Protein AF-A0A2D8RN47-F1 (afdb_monomer_lite)

Foldseek 3Di:
DDDDDDDPPPPPVPCPPLPDQDPVLLVVLLVVLVVLCVPLVADPVLSVVSSVLSSVLVSQCVNQQVVCVVVVVVVSSVVSCCVSVVVSLVVNCVSSVHDSVVSVVD

Secondary structure (DSSP, 8-state):
-----------------TTPPPHHHHHHHHHHHHHHHHHH---HHHHHHHHHHHHHHHHHIIIIIHHHHHTT-HHHHHHHHHHHHHHHHHHHHHHTTS-HHHHHT-

pLDDT: mean 85.62, std 18.57, range [40.38, 98.0]

Structure (mmCIF, N/CA/C/O backbone):
data_AF-A0A2D8RN47-F1
#
_entry.id   AF-A0A2D8RN47-F1
#
loop_
_atom_site.group_PDB
_atom_site.id
_atom_site.type_symbol
_atom_site.label_atom_id
_atom_site.label_alt_id
_atom_site.label_comp_id
_atom_site.label_asym_id
_atom_site.label_entity_id
_atom_site.label_seq_id
_atom_site.pdbx_PDB_ins_code
_atom_site.Cartn_x
_atom_site.Cartn_y
_atom_site.Cartn_z
_atom_site.occupancy
_atom_site.B_iso_or_equiv
_atom_site.auth_seq_id
_atom_site.auth_comp_id
_atom_site.auth_asym_id
_atom_site.auth_atom_id
_atom_site.pdbx_PDB_model_num
ATOM 1 N N . MET A 1 1 ? -24.937 22.706 -50.158 1.00 41.41 1 MET A N 1
ATOM 2 C CA . MET A 1 1 ? -23.933 21.620 -50.288 1.00 41.41 1 MET A CA 1
ATOM 3 C C . MET A 1 1 ? -22.561 22.283 -50.267 1.00 41.41 1 MET A C 1
ATOM 5 O O . MET A 1 1 ? -22.362 23.143 -51.100 1.00 41.41 1 MET A O 1
ATOM 9 N N . ARG A 1 2 ? -21.607 22.056 -49.365 1.00 43.53 2 ARG A N 1
ATOM 10 C CA . ARG A 1 2 ? -21.376 21.070 -48.302 1.00 43.53 2 ARG A CA 1
ATOM 11 C C . ARG A 1 2 ? -20.589 21.797 -47.200 1.00 43.53 2 ARG A C 1
ATOM 13 O O . ARG A 1 2 ? -19.598 22.450 -47.506 1.00 43.53 2 ARG A O 1
ATOM 20 N N . SER A 1 3 ? -21.020 21.667 -45.951 1.00 41.56 3 SER A N 1
ATOM 21 C CA . SER A 1 3 ? -20.215 22.029 -44.784 1.00 41.56 3 SER A CA 1
ATOM 22 C C . SER A 1 3 ? -19.018 21.080 -44.715 1.00 41.56 3 SER A C 1
ATOM 24 O O . SER A 1 3 ? -19.215 19.869 -44.620 1.00 41.56 3 SER A O 1
ATOM 26 N N . LEU A 1 4 ? -17.790 21.600 -44.786 1.00 47.09 4 LEU A N 1
ATOM 27 C CA . LEU A 1 4 ? -16.601 20.828 -44.428 1.00 47.09 4 LEU A CA 1
ATOM 28 C C . LEU A 1 4 ? -16.392 20.977 -42.920 1.00 47.09 4 LEU A C 1
ATOM 30 O O . LEU A 1 4 ? -15.798 21.938 -42.441 1.00 47.09 4 LEU A O 1
ATOM 34 N N . ALA A 1 5 ? -16.942 20.027 -42.173 1.00 48.84 5 ALA A N 1
ATOM 35 C CA . ALA A 1 5 ? -16.485 19.729 -40.829 1.00 48.84 5 ALA A CA 1
ATOM 36 C C . ALA A 1 5 ? -15.227 18.865 -40.956 1.00 48.84 5 ALA A C 1
ATOM 38 O O . ALA A 1 5 ? -15.308 17.800 -41.559 1.00 48.84 5 ALA A O 1
ATOM 39 N N . LEU A 1 6 ? -14.092 19.287 -40.395 1.00 44.94 6 LEU A N 1
ATOM 40 C CA . LEU A 1 6 ? -12.992 18.370 -40.093 1.00 44.94 6 LEU A CA 1
ATOM 41 C C . LEU A 1 6 ? -12.185 18.858 -38.881 1.00 44.94 6 LEU A C 1
ATOM 43 O O . LEU A 1 6 ? -11.341 19.743 -38.962 1.00 44.94 6 LEU A O 1
ATOM 47 N N . THR A 1 7 ? -12.491 18.189 -37.770 1.00 44.31 7 THR A N 1
ATOM 48 C CA . THR A 1 7 ? -11.515 17.594 -36.850 1.00 44.31 7 THR A CA 1
ATOM 49 C C . THR A 1 7 ? -10.718 18.552 -35.972 1.00 44.31 7 THR A C 1
ATOM 51 O O . THR A 1 7 ? -9.525 18.772 -36.159 1.00 44.31 7 THR A O 1
ATOM 54 N N . ILE A 1 8 ? -11.361 18.997 -34.890 1.00 50.28 8 ILE A N 1
ATOM 55 C CA . ILE A 1 8 ? -10.644 19.271 -33.643 1.00 50.28 8 ILE A CA 1
ATOM 56 C C . ILE A 1 8 ? -10.110 17.917 -33.165 1.00 50.28 8 ILE A C 1
ATOM 58 O O . ILE A 1 8 ? -10.848 17.107 -32.605 1.00 50.28 8 ILE A O 1
ATOM 62 N N . ILE A 1 9 ? -8.834 17.644 -33.439 1.00 51.03 9 ILE A N 1
ATOM 63 C CA . ILE A 1 9 ? -8.098 16.600 -32.733 1.00 51.03 9 ILE A CA 1
ATOM 64 C C . ILE A 1 9 ? -7.998 17.100 -31.295 1.00 51.03 9 ILE A C 1
ATOM 66 O O . ILE A 1 9 ? -7.142 17.917 -30.960 1.00 51.03 9 ILE A O 1
ATOM 70 N N . LEU A 1 10 ? -8.926 16.647 -30.453 1.00 43.25 10 LEU A N 1
ATOM 71 C CA . LEU A 1 10 ? -8.773 16.695 -29.010 1.00 43.25 10 LEU A CA 1
ATOM 72 C C . LEU A 1 10 ? -7.589 15.784 -28.679 1.00 43.25 10 LEU A C 1
ATOM 74 O O . LEU A 1 10 ? -7.756 14.606 -28.367 1.00 43.25 10 LEU A O 1
ATOM 78 N N . PHE A 1 11 ? -6.380 16.339 -28.764 1.00 42.75 11 PHE A N 1
ATOM 79 C CA . PHE A 1 11 ? -5.276 15.911 -27.925 1.00 42.75 11 PHE A CA 1
ATOM 80 C C . PHE A 1 11 ? -5.742 16.162 -26.489 1.00 42.75 11 PHE A C 1
ATOM 82 O O . PHE A 1 11 ? -5.471 17.200 -25.892 1.00 42.75 11 PHE A O 1
ATOM 89 N N . PHE A 1 12 ? -6.514 15.220 -25.944 1.00 43.38 12 PHE A N 1
ATOM 90 C CA . PHE A 1 12 ? -6.546 15.009 -24.512 1.00 43.38 12 PHE A CA 1
ATOM 91 C C . PHE A 1 12 ? -5.122 14.624 -24.157 1.00 43.38 12 PHE A C 1
ATOM 93 O O . PHE A 1 12 ? -4.723 13.465 -24.257 1.00 43.38 12 PHE A O 1
ATOM 100 N N . SER A 1 13 ? -4.335 15.648 -23.845 1.00 40.72 13 SER A N 1
ATOM 101 C CA . SER A 1 13 ? -3.067 15.543 -23.163 1.00 40.72 13 SER A CA 1
ATOM 102 C C . SER A 1 13 ? -3.328 14.731 -21.904 1.00 40.72 13 SER A C 1
ATOM 104 O O . SER A 1 13 ? -3.710 15.268 -20.869 1.00 40.72 13 SER A O 1
ATOM 106 N N . GLY A 1 14 ? -3.161 13.414 -22.009 1.00 40.84 14 GLY A N 1
ATOM 107 C CA . GLY A 1 14 ? -3.088 12.472 -20.902 1.00 40.84 14 GLY A CA 1
ATOM 108 C C . GLY A 1 14 ? -1.794 12.676 -20.123 1.00 40.84 14 GLY A C 1
ATOM 109 O O . GLY A 1 14 ? -1.081 11.722 -19.840 1.00 40.84 14 GLY A O 1
ATOM 110 N N . LEU A 1 15 ? -1.482 13.929 -19.795 1.00 40.38 15 LEU A N 1
ATOM 111 C CA . LEU A 1 15 ? -0.633 14.272 -18.675 1.00 40.38 15 LEU A CA 1
ATOM 112 C C . LEU A 1 15 ? -1.493 14.009 -17.441 1.00 40.38 15 LEU A C 1
ATOM 114 O O . LEU A 1 15 ? -2.076 14.922 -16.864 1.00 40.38 15 LEU A O 1
ATOM 118 N N . ALA A 1 16 ? -1.624 12.731 -17.073 1.00 44.56 16 ALA A N 1
ATOM 119 C CA . ALA A 1 16 ? -1.834 12.411 -15.674 1.00 44.56 16 ALA A CA 1
ATOM 120 C C . ALA A 1 16 ? -0.725 13.161 -14.933 1.00 44.56 16 ALA A C 1
ATOM 122 O O . ALA A 1 16 ? 0.458 12.923 -15.189 1.00 44.56 16 ALA A O 1
ATOM 123 N N . TYR A 1 17 ? -1.115 14.159 -14.147 1.00 48.84 17 TYR A N 1
ATOM 124 C CA . TYR A 1 17 ? -0.198 14.963 -13.361 1.00 48.84 17 TYR A CA 1
ATOM 125 C C . TYR A 1 17 ? 0.641 13.975 -12.541 1.00 48.84 17 TYR A C 1
ATOM 127 O O . TYR A 1 17 ? 0.081 13.166 -11.797 1.00 48.84 17 TYR A O 1
ATOM 135 N N . ALA A 1 18 ? 1.957 13.928 -12.771 1.00 59.16 18 ALA A N 1
ATOM 136 C CA . ALA A 1 18 ? 2.835 13.033 -12.024 1.00 59.16 18 ALA A CA 1
ATOM 137 C C . ALA A 1 18 ? 2.614 13.311 -10.527 1.00 59.16 18 ALA A C 1
ATOM 139 O O . ALA A 1 18 ? 2.723 14.462 -10.105 1.00 59.16 18 ALA A O 1
ATOM 140 N N . GLY A 1 19 ? 2.218 12.296 -9.756 1.00 71.81 19 GLY A N 1
ATOM 141 C CA . GLY A 1 19 ? 1.843 12.450 -8.351 1.00 71.81 19 GLY A CA 1
ATOM 142 C C . GLY A 1 19 ? 0.343 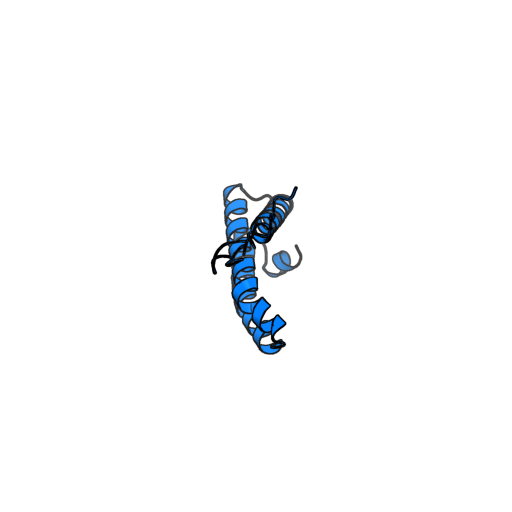12.542 -8.039 1.00 71.81 19 GLY A C 1
ATOM 143 O O . GLY A 1 19 ? 0.013 12.634 -6.863 1.00 71.81 19 GLY A O 1
ATOM 144 N N . GLU A 1 20 ? -0.583 12.481 -9.007 1.00 87.69 20 GLU A N 1
ATOM 145 C CA . GLU A 1 20 ? -2.026 12.389 -8.705 1.00 87.69 20 GLU A CA 1
ATOM 146 C C . GLU A 1 20 ? -2.566 10.943 -8.769 1.00 87.69 20 GLU A C 1
ATOM 148 O O . GLU A 1 20 ? -2.180 10.153 -9.646 1.00 87.69 20 GLU A O 1
ATOM 153 N N . PRO A 1 21 ? -3.480 10.551 -7.863 1.00 90.62 21 PRO A N 1
ATOM 154 C CA . PRO A 1 21 ? -4.130 9.247 -7.922 1.00 90.62 21 PRO A CA 1
ATOM 155 C C . PRO A 1 21 ? -5.062 9.150 -9.136 1.00 90.62 21 PRO A C 1
ATOM 157 O O . PRO A 1 21 ? -5.846 10.053 -9.426 1.00 90.62 21 PRO A O 1
ATOM 160 N N . THR A 1 22 ? -5.027 8.022 -9.848 1.00 91.88 22 THR A N 1
ATOM 161 C CA . THR A 1 22 ? -6.023 7.750 -10.894 1.00 91.88 22 THR A CA 1
ATOM 162 C C . THR A 1 22 ? -7.358 7.348 -10.268 1.00 91.88 22 THR A C 1
ATOM 164 O O . THR A 1 22 ? -7.423 6.901 -9.123 1.00 91.88 22 THR A O 1
ATOM 167 N N . LYS A 1 23 ? -8.444 7.394 -11.053 1.00 93.38 23 LYS A N 1
ATOM 168 C CA . LYS A 1 23 ? -9.740 6.825 -10.637 1.00 93.38 23 LYS A CA 1
ATOM 169 C C . LYS A 1 23 ? -9.623 5.361 -10.202 1.00 93.38 23 LYS A C 1
ATOM 171 O O . LYS A 1 23 ? -10.320 4.947 -9.284 1.00 93.38 23 LYS A O 1
ATOM 176 N N . LEU A 1 24 ? -8.753 4.586 -10.854 1.00 91.38 24 LEU A N 1
ATOM 177 C CA . LEU A 1 24 ? -8.531 3.187 -10.500 1.00 91.38 24 LEU A CA 1
ATOM 178 C C . LEU A 1 24 ? -7.819 3.050 -9.149 1.00 91.38 24 LEU A C 1
ATOM 180 O O . LEU A 1 24 ? -8.190 2.176 -8.371 1.00 91.38 24 LEU A O 1
ATOM 184 N N . ASP A 1 25 ? -6.843 3.916 -8.863 1.00 93.38 25 ASP A N 1
ATOM 185 C CA . ASP A 1 25 ? -6.148 3.942 -7.569 1.00 93.38 25 ASP A CA 1
ATOM 186 C C . ASP A 1 25 ? -7.134 4.267 -6.440 1.00 93.38 25 ASP A C 1
ATOM 188 O O . ASP A 1 25 ? -7.178 3.565 -5.431 1.00 93.38 25 ASP A O 1
ATOM 192 N N . LEU A 1 26 ? -8.007 5.260 -6.654 1.00 95.12 26 LEU A N 1
ATOM 193 C CA . LEU A 1 26 ? -9.063 5.619 -5.705 1.00 95.12 26 LEU A CA 1
ATOM 194 C C . LEU A 1 26 ? -10.011 4.441 -5.448 1.00 95.12 26 LEU A C 1
ATOM 196 O O . LEU A 1 26 ? -10.141 4.011 -4.305 1.00 95.12 26 LEU A O 1
ATOM 200 N N . LEU A 1 27 ? -10.592 3.859 -6.503 1.00 96.44 27 LEU A N 1
ATOM 201 C CA . LEU A 1 27 ? -11.522 2.729 -6.382 1.00 96.44 27 LEU A CA 1
ATOM 202 C C . LEU A 1 27 ? -10.892 1.515 -5.692 1.00 96.44 27 LEU A C 1
ATOM 204 O O . LEU A 1 27 ? -11.528 0.879 -4.855 1.00 96.44 27 LEU A O 1
ATOM 208 N N . ARG A 1 28 ? -9.640 1.184 -6.024 1.00 95.38 28 ARG A N 1
ATOM 209 C CA . ARG A 1 28 ? -8.948 0.058 -5.387 1.00 95.38 28 ARG A CA 1
ATOM 210 C C . ARG A 1 28 ? -8.618 0.354 -3.931 1.00 95.38 28 ARG A C 1
ATOM 212 O O . ARG A 1 28 ? -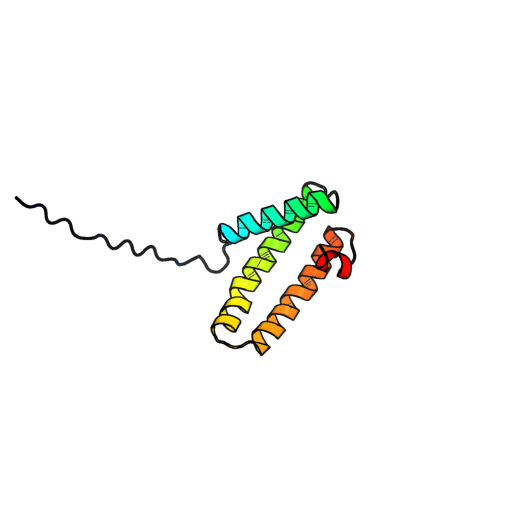8.774 -0.538 -3.105 1.00 95.38 28 ARG A O 1
ATOM 219 N N . SER A 1 29 ? -8.169 1.565 -3.604 1.00 95.88 29 SER A N 1
ATOM 220 C CA . SER A 1 29 ? -7.896 1.940 -2.211 1.00 95.88 29 SER A CA 1
ATOM 221 C C . SER A 1 29 ? -9.152 1.869 -1.338 1.00 95.88 29 SER A C 1
ATOM 223 O O . SER A 1 29 ? -9.072 1.347 -0.230 1.00 95.88 29 SER A O 1
ATOM 225 N N . ASP A 1 30 ? -10.307 2.302 -1.859 1.00 96.69 30 ASP A N 1
ATOM 226 C CA . ASP A 1 30 ? -11.603 2.148 -1.191 1.00 96.69 30 ASP A CA 1
ATOM 227 C C . ASP A 1 30 ? -11.944 0.674 -0.962 1.00 96.69 30 ASP A C 1
ATOM 229 O O . ASP A 1 30 ? -12.194 0.279 0.172 1.00 96.69 30 ASP A O 1
ATOM 233 N N . TYR A 1 31 ? -11.847 -0.153 -2.007 1.00 96.62 31 TYR A N 1
ATOM 234 C CA . TYR A 1 31 ? -12.108 -1.589 -1.901 1.00 96.62 31 TYR A CA 1
ATOM 235 C C . TYR A 1 31 ? -11.255 -2.266 -0.817 1.00 96.62 31 TYR A C 1
ATOM 237 O O . TYR A 1 31 ? -11.781 -2.996 0.018 1.00 96.62 31 TYR A O 1
ATOM 245 N N . TYR A 1 32 ? -9.943 -2.009 -0.786 1.00 95.00 32 TYR A N 1
ATOM 246 C CA . TYR A 1 32 ? -9.071 -2.592 0.240 1.00 95.00 32 TYR A CA 1
ATOM 247 C C . TYR A 1 32 ? -9.409 -2.097 1.647 1.00 95.00 32 TYR A C 1
ATOM 249 O O . TYR A 1 32 ? -9.307 -2.872 2.595 1.00 95.00 32 TYR A O 1
ATOM 257 N N . ALA A 1 33 ? -9.794 -0.829 1.795 1.00 96.25 33 ALA A N 1
ATOM 258 C CA . ALA A 1 33 ? -10.183 -0.278 3.086 1.00 96.25 33 ALA A CA 1
ATOM 259 C C . ALA A 1 33 ? -11.498 -0.877 3.595 1.00 96.25 33 ALA A C 1
ATOM 261 O O . ALA A 1 33 ? -11.602 -1.167 4.783 1.00 96.25 33 ALA A O 1
ATOM 262 N N . ASP A 1 34 ? -12.462 -1.126 2.708 1.00 95.75 34 ASP A N 1
ATOM 263 C CA . ASP A 1 34 ? -13.720 -1.791 3.058 1.00 95.75 34 ASP A CA 1
ATOM 264 C C . ASP A 1 34 ? -13.491 -3.255 3.454 1.00 95.75 34 ASP A C 1
ATOM 266 O O . ASP A 1 34 ? -13.992 -3.703 4.481 1.00 95.75 34 ASP A O 1
ATOM 270 N N . GLN A 1 35 ? -12.645 -3.980 2.718 1.00 95.06 35 GLN A N 1
ATOM 271 C CA . GLN A 1 35 ? -12.258 -5.346 3.087 1.00 95.06 35 GLN A CA 1
ATOM 272 C C . GLN A 1 35 ? -11.525 -5.391 4.438 1.00 95.06 35 GLN A C 1
ATOM 274 O O . GLN A 1 35 ? -11.808 -6.242 5.280 1.00 95.06 35 GLN A O 1
ATOM 279 N N . ALA A 1 36 ? -10.619 -4.443 4.690 1.00 93.44 36 ALA A N 1
ATOM 280 C CA . ALA A 1 36 ? -9.906 -4.371 5.960 1.00 93.44 36 ALA A CA 1
ATOM 281 C C . ALA A 1 36 ? -10.843 -3.993 7.121 1.00 93.44 36 ALA A C 1
ATOM 283 O O . ALA A 1 36 ? -10.720 -4.531 8.219 1.00 93.44 36 ALA A O 1
ATOM 284 N N . GLN A 1 37 ? -11.813 -3.109 6.878 1.00 94.75 37 GLN A N 1
ATOM 285 C CA . GLN A 1 37 ? -12.873 -2.775 7.827 1.00 94.75 37 GLN A CA 1
ATOM 286 C C . GLN A 1 37 ? -13.693 -4.012 8.212 1.00 94.75 37 GLN A C 1
ATOM 288 O O . GLN A 1 37 ? -13.937 -4.226 9.398 1.00 94.75 37 GLN A O 1
ATOM 293 N N . GLU A 1 38 ? -14.107 -4.816 7.231 1.00 93.94 38 GLU A N 1
ATOM 294 C CA . GLU A 1 38 ? -14.873 -6.047 7.450 1.00 93.94 38 GLU A CA 1
ATOM 295 C C . GLU A 1 38 ? -14.068 -7.094 8.230 1.00 93.94 38 GLU A C 1
ATOM 297 O O . GLU A 1 38 ? -14.591 -7.706 9.161 1.00 93.94 38 GLU A O 1
ATOM 302 N N . GLN A 1 39 ? -12.790 -7.276 7.889 1.00 93.38 39 GLN A N 1
ATOM 303 C CA . GLN A 1 39 ? -11.953 -8.323 8.475 1.00 93.38 39 GLN A CA 1
ATOM 304 C C . GLN A 1 39 ? -11.387 -7.971 9.855 1.00 93.38 39 GLN A C 1
ATOM 306 O O . GLN A 1 39 ? -11.312 -8.836 10.726 1.00 93.38 39 GLN A O 1
ATOM 311 N N . PHE A 1 40 ? -10.975 -6.719 10.059 1.00 92.38 40 PHE A N 1
ATOM 312 C CA . PHE A 1 40 ? -10.282 -6.280 11.276 1.00 92.38 40 PHE A CA 1
ATOM 313 C C . PHE A 1 40 ? -11.157 -5.413 12.190 1.00 92.38 40 PHE A C 1
ATOM 315 O O . PHE A 1 40 ? -10.713 -5.027 13.269 1.00 92.38 40 PHE A O 1
ATOM 322 N N . GLY A 1 41 ? -12.399 -5.111 11.795 1.00 92.81 41 GLY A N 1
ATOM 323 C CA . GLY A 1 41 ? -13.327 -4.327 12.613 1.00 92.81 41 GLY A CA 1
ATOM 324 C C . GLY A 1 41 ? -12.831 -2.904 12.875 1.00 92.81 41 GLY A C 1
ATOM 325 O O . GLY A 1 41 ? -12.927 -2.416 14.000 1.00 92.81 41 GLY A O 1
ATOM 326 N N . LEU A 1 42 ? -12.256 -2.259 11.856 1.00 92.19 42 LEU A N 1
ATOM 327 C CA . LEU A 1 42 ? -11.595 -0.959 11.997 1.00 92.19 42 LEU A CA 1
ATOM 328 C C . LEU A 1 42 ? -12.556 0.144 12.474 1.00 92.19 42 LEU A C 1
ATOM 330 O O . LEU A 1 42 ? -13.773 0.076 12.310 1.00 92.19 42 LEU A O 1
ATOM 334 N N . THR A 1 43 ? -12.012 1.206 13.063 1.00 93.69 43 THR A N 1
ATOM 335 C CA . THR A 1 43 ? -12.773 2.454 13.195 1.00 93.69 43 THR A CA 1
ATOM 336 C C . THR A 1 43 ? -12.775 3.192 11.859 1.00 93.69 43 THR A C 1
ATOM 338 O O . THR A 1 43 ? -11.955 2.915 10.980 1.00 93.69 43 THR A O 1
ATOM 341 N N . LYS A 1 44 ? -13.654 4.189 11.708 1.00 93.31 44 LYS A N 1
ATOM 342 C CA . LYS A 1 44 ? -13.664 5.038 10.510 1.00 93.31 44 LYS A CA 1
ATOM 343 C C . LYS A 1 44 ? -12.302 5.706 10.284 1.00 93.31 44 LYS A C 1
ATOM 345 O O . LYS A 1 44 ? -11.825 5.756 9.157 1.00 93.31 44 LYS A O 1
ATOM 350 N N . GLU A 1 45 ? -11.661 6.166 11.353 1.00 94.00 45 GLU A N 1
ATOM 351 C CA . GLU A 1 45 ? -10.346 6.804 11.312 1.00 94.00 45 GLU A CA 1
ATOM 352 C C . GLU A 1 45 ? -9.258 5.823 10.860 1.00 94.00 45 GLU A C 1
ATOM 354 O O . GLU A 1 45 ? -8.453 6.161 9.995 1.00 94.00 45 GLU 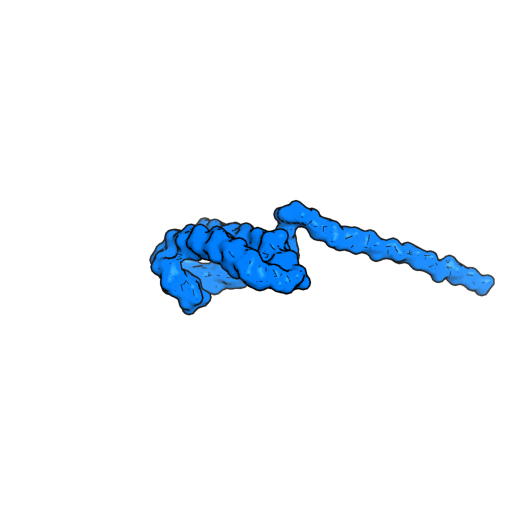A O 1
ATOM 359 N N . ALA A 1 46 ? -9.253 4.596 11.395 1.00 92.69 46 ALA A N 1
ATOM 360 C CA . ALA A 1 46 ? -8.295 3.563 11.001 1.00 92.69 46 ALA A CA 1
ATOM 361 C C . ALA A 1 46 ? -8.514 3.098 9.551 1.00 92.69 46 ALA A C 1
ATOM 363 O O . ALA A 1 46 ? -7.548 2.928 8.806 1.00 92.69 46 ALA A O 1
ATOM 364 N N . ARG A 1 47 ? -9.775 2.974 9.116 1.00 95.25 47 ARG A N 1
ATOM 365 C CA . ARG A 1 47 ? -10.142 2.705 7.718 1.00 95.25 47 ARG A CA 1
ATOM 366 C C . ARG A 1 47 ? -9.630 3.803 6.788 1.00 95.25 47 ARG A C 1
ATOM 368 O O . ARG A 1 47 ? -9.012 3.502 5.768 1.00 95.25 47 ARG A O 1
ATOM 375 N N . ASP A 1 48 ? -9.873 5.067 7.126 1.00 96.44 48 ASP A N 1
ATOM 376 C CA . ASP A 1 48 ? -9.461 6.204 6.301 1.00 96.44 48 ASP A CA 1
ATOM 377 C C . ASP A 1 48 ? -7.926 6.330 6.252 1.00 96.44 48 ASP A C 1
ATOM 379 O O . ASP A 1 48 ? -7.366 6.561 5.179 1.00 96.44 48 ASP A O 1
ATOM 383 N N . ALA A 1 49 ? -7.226 6.089 7.367 1.00 96.19 49 ALA A N 1
ATOM 384 C CA . ALA A 1 49 ? -5.763 6.035 7.406 1.00 96.19 49 ALA A CA 1
ATOM 385 C C . ALA A 1 49 ? -5.208 4.902 6.528 1.00 96.19 49 ALA A C 1
ATOM 387 O O . ALA A 1 49 ? -4.325 5.129 5.697 1.00 96.19 49 ALA A O 1
ATOM 388 N N . PHE A 1 50 ? -5.774 3.698 6.642 1.00 96.38 50 PHE A N 1
ATOM 389 C CA . PHE A 1 50 ? -5.380 2.558 5.819 1.00 96.38 50 PHE A CA 1
ATOM 390 C C . PHE A 1 50 ? -5.640 2.808 4.327 1.00 96.38 50 PHE A C 1
ATOM 392 O O . PHE A 1 50 ? -4.788 2.495 3.491 1.00 96.38 50 PHE A O 1
ATOM 399 N N . LYS A 1 51 ? -6.767 3.445 3.976 1.00 97.25 51 LYS A N 1
ATOM 400 C CA . LYS A 1 51 ? -7.062 3.874 2.602 1.00 97.25 51 LYS A CA 1
ATOM 401 C C . LYS A 1 51 ? -5.960 4.779 2.051 1.00 97.25 51 LYS A C 1
ATOM 403 O O . LYS A 1 51 ? -5.469 4.528 0.951 1.00 97.25 51 LYS A O 1
ATOM 408 N N . GLN A 1 52 ? -5.565 5.816 2.795 1.00 96.38 52 GLN A N 1
ATOM 409 C CA . GLN A 1 52 ? -4.519 6.751 2.357 1.00 96.38 52 GLN A CA 1
ATOM 410 C C . GLN A 1 52 ? -3.163 6.058 2.205 1.00 96.38 52 GLN A C 1
ATOM 412 O O . GLN A 1 52 ? -2.490 6.240 1.189 1.00 96.38 52 GLN A O 1
ATOM 417 N N . LEU A 1 53 ? -2.797 5.201 3.161 1.00 95.69 53 LEU A N 1
ATOM 418 C CA . LEU A 1 53 ? -1.572 4.407 3.092 1.00 95.69 53 LEU A CA 1
ATOM 419 C C . LEU A 1 53 ? -1.556 3.510 1.842 1.00 95.69 53 LEU A C 1
ATOM 421 O O . LEU A 1 53 ? -0.567 3.460 1.104 1.00 95.69 53 LEU A O 1
ATOM 425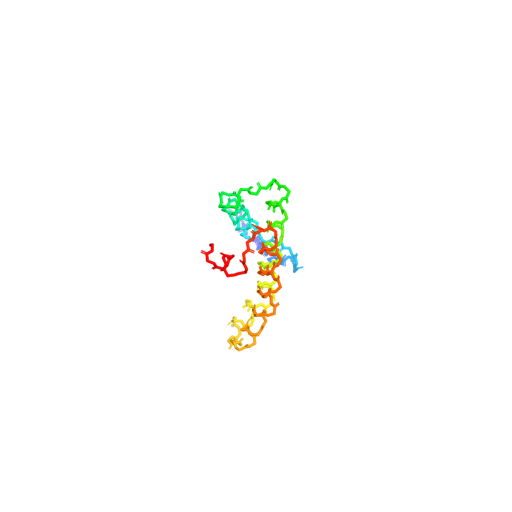 N N . LYS A 1 54 ? -2.674 2.829 1.561 1.00 95.38 54 LYS A N 1
ATOM 426 C CA . LYS A 1 54 ? -2.817 1.970 0.382 1.00 95.38 54 LYS A CA 1
ATOM 427 C C . LYS A 1 54 ? -2.748 2.769 -0.918 1.00 95.38 54 LYS A C 1
ATOM 429 O O . LYS A 1 54 ? -2.100 2.323 -1.865 1.00 95.38 54 LYS A O 1
ATOM 434 N N . LEU A 1 55 ? -3.382 3.940 -0.956 1.00 95.75 55 LEU A N 1
ATOM 435 C CA . LEU A 1 55 ? -3.358 4.838 -2.106 1.00 95.75 55 LEU A CA 1
ATOM 436 C C . LEU A 1 55 ? -1.929 5.300 -2.420 1.00 95.75 55 LEU A C 1
ATOM 438 O O . LEU A 1 55 ? -1.484 5.177 -3.561 1.00 95.75 55 LEU A O 1
ATOM 442 N N . GLY A 1 56 ? -1.183 5.734 -1.399 1.00 93.81 56 GLY A N 1
ATOM 443 C CA . GLY A 1 56 ? 0.223 6.117 -1.536 1.00 93.81 56 GLY A CA 1
ATOM 444 C C . GLY A 1 56 ? 1.098 4.973 -2.061 1.00 93.81 56 GLY A C 1
ATOM 445 O O . GLY A 1 56 ? 1.893 5.174 -2.979 1.00 93.81 56 GLY A O 1
ATOM 446 N N . ASN A 1 57 ? 0.899 3.748 -1.560 1.00 94.31 57 ASN A N 1
ATOM 447 C CA . ASN A 1 57 ? 1.611 2.565 -2.052 1.00 94.31 57 ASN A CA 1
ATOM 448 C C . ASN A 1 57 ? 1.313 2.272 -3.538 1.00 94.31 57 ASN A C 1
ATOM 450 O O . ASN A 1 57 ? 2.238 2.007 -4.307 1.00 94.31 57 ASN A O 1
ATOM 454 N N . MET A 1 58 ? 0.049 2.366 -3.967 1.00 93.81 58 MET A N 1
ATOM 455 C CA . MET A 1 58 ? -0.332 2.161 -5.374 1.00 93.81 58 MET A CA 1
ATOM 456 C C . MET A 1 58 ? 0.296 3.203 -6.300 1.00 93.81 58 MET A C 1
ATOM 458 O O . MET A 1 58 ? 0.814 2.855 -7.364 1.00 93.81 58 MET A O 1
ATOM 462 N N . MET A 1 59 ? 0.282 4.470 -5.885 1.00 94.06 59 MET A N 1
ATOM 463 C CA . MET A 1 59 ? 0.881 5.561 -6.651 1.00 94.06 59 MET A CA 1
ATOM 464 C C . MET A 1 59 ? 2.393 5.378 -6.785 1.00 94.06 59 MET A C 1
ATOM 466 O O . MET A 1 59 ? 2.909 5.403 -7.902 1.00 94.06 59 MET A O 1
ATOM 470 N N . ALA A 1 60 ? 3.088 5.080 -5.684 1.00 92.25 60 ALA A N 1
ATOM 471 C CA . ALA A 1 60 ? 4.523 4.808 -5.705 1.00 92.25 60 ALA A CA 1
ATOM 472 C C . ALA A 1 60 ? 4.870 3.597 -6.588 1.00 92.25 60 ALA A C 1
ATOM 474 O O . ALA A 1 60 ? 5.836 3.636 -7.352 1.00 92.25 60 ALA A O 1
ATOM 475 N N . TYR A 1 61 ? 4.055 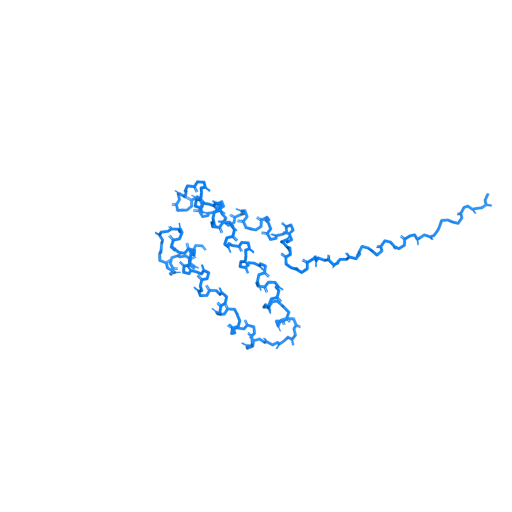2.536 -6.558 1.00 93.12 61 TYR A N 1
ATOM 476 C CA . TYR A 1 61 ? 4.244 1.389 -7.447 1.00 93.12 61 TYR A CA 1
ATOM 477 C C . TYR A 1 61 ? 4.129 1.790 -8.920 1.00 93.12 61 TYR A C 1
ATOM 479 O O . TYR A 1 61 ? 4.963 1.407 -9.742 1.00 93.12 61 TYR A O 1
ATOM 487 N N . ARG A 1 62 ? 3.104 2.569 -9.269 1.00 92.81 62 ARG A N 1
ATOM 488 C CA . ARG A 1 62 ? 2.865 3.043 -10.637 1.00 92.81 62 ARG A CA 1
ATOM 489 C C . ARG A 1 62 ? 3.975 3.971 -11.135 1.00 92.81 62 ARG A C 1
ATOM 491 O O . ARG A 1 62 ? 4.287 3.937 -12.320 1.00 92.81 62 ARG A O 1
ATOM 498 N N . GLU A 1 63 ? 4.542 4.793 -10.261 1.00 91.94 63 GLU A N 1
ATOM 499 C CA . GLU A 1 63 ? 5.545 5.801 -10.623 1.00 91.94 63 GLU A CA 1
ATOM 500 C C . GLU A 1 63 ? 6.968 5.247 -10.675 1.00 91.94 63 GLU A C 1
ATOM 502 O O . GLU A 1 63 ? 7.754 5.683 -11.511 1.00 91.94 63 GLU A O 1
ATOM 507 N N . VAL A 1 64 ? 7.293 4.264 -9.830 1.00 92.81 64 VAL A N 1
ATOM 508 C CA . VAL A 1 64 ? 8.661 3.736 -9.709 1.00 92.81 64 VAL A CA 1
ATOM 509 C C . VAL A 1 64 ? 8.785 2.328 -10.285 1.00 92.81 64 VAL A C 1
ATOM 511 O O . VAL A 1 64 ? 9.673 2.060 -11.087 1.00 92.81 64 VAL A O 1
ATOM 514 N N . ILE A 1 65 ? 7.887 1.410 -9.922 1.00 94.50 65 ILE A N 1
ATOM 515 C CA . ILE A 1 65 ? 8.050 -0.024 -10.219 1.00 94.50 65 ILE A CA 1
ATOM 516 C C . ILE A 1 65 ? 7.486 -0.382 -11.597 1.00 94.50 65 ILE A C 1
ATOM 518 O O . ILE A 1 65 ? 8.098 -1.146 -12.345 1.00 94.50 65 ILE A O 1
ATOM 522 N N . ALA A 1 66 ? 6.317 0.153 -11.956 1.00 93.69 66 ALA A N 1
ATOM 523 C CA . ALA A 1 66 ? 5.676 -0.152 -13.233 1.00 93.69 66 ALA A CA 1
ATOM 524 C C . ALA A 1 66 ? 6.523 0.252 -14.463 1.00 93.69 66 ALA A C 1
ATOM 526 O O . ALA A 1 66 ? 6.576 -0.545 -15.405 1.00 93.69 66 ALA A O 1
ATOM 527 N N . PRO A 1 67 ? 7.224 1.407 -14.482 1.00 95.44 67 PRO A N 1
ATOM 528 C CA . PRO A 1 67 ? 8.125 1.758 -15.579 1.00 95.44 67 PRO A CA 1
ATOM 529 C C . PRO A 1 67 ? 9.307 0.792 -15.698 1.00 95.44 67 PRO A C 1
ATOM 531 O O . PRO A 1 67 ? 9.580 0.322 -16.799 1.00 95.44 67 PRO A O 1
ATOM 534 N N . LEU A 1 68 ? 9.934 0.406 -14.578 1.00 96.12 68 LEU A N 1
ATOM 535 C CA . LEU A 1 68 ? 11.046 -0.556 -14.570 1.00 96.12 68 LEU A CA 1
ATOM 536 C C . LEU A 1 68 ? 10.633 -1.902 -15.179 1.00 96.12 68 LEU A C 1
ATOM 538 O O . LEU A 1 68 ? 11.313 -2.416 -16.064 1.00 96.12 68 LEU A O 1
ATOM 542 N N . LYS A 1 69 ? 9.463 -2.425 -14.790 1.00 95.19 69 LYS A N 1
ATOM 543 C CA . LYS A 1 69 ? 8.910 -3.653 -15.386 1.00 95.19 69 LYS A CA 1
ATOM 544 C C . LYS A 1 69 ? 8.629 -3.503 -16.878 1.00 95.19 69 LYS A C 1
ATOM 546 O O . LYS A 1 69 ? 8.896 -4.413 -17.655 1.00 95.19 69 LYS A O 1
ATOM 551 N N . LYS A 1 70 ? 8.098 -2.353 -17.303 1.00 96.06 70 LYS A N 1
ATOM 552 C CA . LYS A 1 70 ? 7.836 -2.074 -18.723 1.00 96.06 70 LYS A CA 1
ATOM 553 C C . LYS A 1 70 ? 9.128 -2.031 -19.550 1.00 96.06 70 LYS A C 1
ATOM 555 O O . LYS A 1 70 ? 9.102 -2.378 -20.726 1.00 96.06 70 LYS A O 1
ATOM 560 N N . GLU A 1 71 ? 10.233 -1.617 -18.939 1.00 96.81 71 GLU A N 1
ATOM 561 C CA . GLU A 1 71 ? 11.571 -1.587 -19.540 1.00 96.81 71 GLU A CA 1
ATOM 562 C C . GLU A 1 71 ? 12.303 -2.941 -19.481 1.00 96.81 71 GLU A C 1
ATOM 564 O O . GLU A 1 71 ? 13.419 -3.039 -19.987 1.00 96.81 71 GLU A O 1
ATOM 569 N N . GLY A 1 72 ? 11.704 -3.980 -18.885 1.00 97.38 72 GLY A N 1
ATOM 570 C CA . GLY A 1 72 ? 12.335 -5.294 -18.706 1.00 97.38 72 GLY A CA 1
ATOM 571 C C . GLY A 1 72 ? 13.423 -5.326 -17.625 1.00 97.38 72 GLY A C 1
ATOM 572 O O . GLY A 1 72 ? 14.242 -6.240 -17.605 1.00 97.38 72 GLY A O 1
ATOM 573 N N . LYS A 1 73 ? 13.452 -4.328 -16.735 1.00 97.62 73 LYS A N 1
ATOM 574 C CA . LYS A 1 73 ? 14.390 -4.212 -15.607 1.00 97.62 73 LYS A CA 1
ATOM 575 C C . LYS A 1 73 ? 13.830 -4.915 -14.373 1.00 97.62 73 LYS A C 1
ATOM 577 O O . LYS A 1 73 ? 13.454 -4.278 -13.386 1.00 97.62 73 LYS A O 1
ATOM 582 N N . ASP A 1 74 ? 13.674 -6.230 -14.476 1.00 96.06 74 ASP A N 1
ATOM 583 C CA . ASP A 1 74 ? 12.964 -7.022 -13.468 1.00 96.06 74 ASP A CA 1
ATOM 584 C C . ASP A 1 74 ? 13.702 -7.074 -12.122 1.00 96.06 74 ASP A C 1
ATOM 586 O O . ASP A 1 74 ? 13.056 -7.012 -11.072 1.00 96.06 74 ASP A O 1
ATOM 590 N N . ASP A 1 75 ? 15.037 -7.104 -12.135 1.00 98.00 75 ASP A N 1
ATOM 591 C CA . ASP A 1 75 ? 15.854 -7.110 -10.917 1.00 98.00 75 ASP A CA 1
ATOM 592 C C . ASP A 1 75 ? 15.738 -5.778 -10.160 1.00 98.00 75 ASP A C 1
ATOM 594 O O . ASP A 1 75 ? 15.478 -5.755 -8.952 1.00 98.00 75 ASP A O 1
ATOM 598 N N . GLU A 1 76 ? 15.841 -4.646 -10.862 1.00 97.31 76 GLU A N 1
ATOM 599 C CA . GLU A 1 76 ? 15.632 -3.324 -10.271 1.00 97.31 76 GLU A CA 1
ATOM 600 C C . GLU A 1 76 ? 14.191 -3.152 -9.782 1.00 97.31 76 GLU A C 1
ATOM 602 O O . GLU A 1 76 ? 13.967 -2.655 -8.676 1.00 97.31 76 GLU A O 1
ATOM 607 N N . ALA A 1 77 ? 13.206 -3.611 -10.559 1.00 96.88 77 ALA A N 1
ATOM 608 C CA . ALA A 1 77 ? 11.806 -3.588 -10.150 1.00 96.88 77 ALA A CA 1
ATOM 609 C C . ALA A 1 77 ? 11.570 -4.413 -8.875 1.00 96.88 77 ALA A C 1
ATOM 611 O O . ALA A 1 77 ? 10.786 -4.001 -8.016 1.00 96.88 77 ALA A O 1
ATOM 612 N N . ALA A 1 78 ? 12.243 -5.557 -8.722 1.00 96.62 78 ALA A N 1
ATOM 613 C CA . ALA A 1 78 ? 12.168 -6.374 -7.517 1.00 96.62 78 ALA A CA 1
ATOM 614 C C . ALA A 1 78 ? 12.784 -5.658 -6.306 1.00 96.62 78 ALA A C 1
ATOM 616 O O . ALA A 1 78 ? 12.185 -5.655 -5.226 1.00 96.62 78 ALA A O 1
ATOM 617 N N . ILE A 1 79 ? 13.937 -5.007 -6.481 1.00 97.00 79 ILE A N 1
ATOM 618 C CA . ILE A 1 79 ? 14.596 -4.221 -5.428 1.00 97.00 79 ILE A CA 1
ATOM 619 C C . ILE A 1 79 ? 13.698 -3.063 -4.974 1.00 97.00 79 ILE A C 1
ATOM 621 O O . ILE A 1 79 ? 13.440 -2.922 -3.775 1.00 97.00 79 ILE A O 1
ATOM 625 N N . GLU A 1 80 ? 13.174 -2.266 -5.906 1.00 96.06 80 GLU A N 1
ATOM 626 C CA . GLU A 1 80 ? 12.277 -1.148 -5.584 1.00 96.06 80 GLU A CA 1
ATOM 627 C C . GLU A 1 80 ? 10.955 -1.634 -4.978 1.00 96.06 80 GLU A C 1
ATOM 629 O O . GLU A 1 80 ? 10.457 -1.054 -4.012 1.00 96.06 80 GLU A O 1
ATOM 634 N N . SER A 1 81 ? 10.429 -2.774 -5.438 1.00 94.38 81 SER A N 1
ATOM 635 C CA . SER A 1 81 ? 9.254 -3.394 -4.825 1.00 94.38 81 SER A CA 1
ATOM 636 C C . SER A 1 81 ? 9.495 -3.809 -3.379 1.00 94.38 81 SER A C 1
ATOM 638 O O . SER A 1 81 ? 8.591 -3.655 -2.560 1.00 94.38 81 SER A O 1
ATOM 640 N N . GLN A 1 82 ? 10.681 -4.309 -3.024 1.00 94.81 82 GLN A N 1
ATOM 641 C CA . GLN A 1 82 ? 10.993 -4.635 -1.631 1.00 94.81 82 GLN A CA 1
ATOM 642 C C . GLN A 1 82 ? 11.114 -3.381 -0.765 1.00 94.81 82 GLN A C 1
ATOM 644 O O . GLN A 1 82 ? 10.609 -3.372 0.360 1.00 94.81 82 GLN A O 1
ATOM 649 N N . LYS A 1 83 ? 11.756 -2.327 -1.283 1.00 94.19 83 LYS A N 1
ATOM 650 C CA . LYS A 1 83 ? 11.876 -1.037 -0.590 1.00 94.19 83 LYS A CA 1
ATOM 651 C C . LYS A 1 83 ? 10.513 -0.403 -0.333 1.00 94.19 83 LYS A C 1
ATOM 653 O O . LYS A 1 83 ? 10.316 0.152 0.740 1.00 94.19 83 LYS A O 1
ATOM 658 N N . LEU A 1 84 ? 9.578 -0.535 -1.274 1.00 94.12 84 LEU A N 1
ATOM 659 C CA . LEU A 1 84 ? 8.220 -0.018 -1.138 1.00 94.12 84 LEU A CA 1
ATOM 660 C C . LEU A 1 84 ? 7.347 -0.884 -0.214 1.00 94.12 84 LEU A C 1
ATOM 662 O O . LEU A 1 84 ? 6.659 -0.364 0.662 1.00 94.12 84 LEU A O 1
ATOM 666 N N . ASN A 1 85 ? 7.365 -2.207 -0.390 1.00 92.94 85 ASN A N 1
ATOM 667 C CA . ASN A 1 85 ? 6.416 -3.101 0.280 1.00 92.94 85 ASN A CA 1
ATOM 668 C C . ASN A 1 85 ? 6.752 -3.365 1.750 1.00 92.94 85 ASN A C 1
ATOM 670 O O . ASN A 1 85 ? 5.838 -3.559 2.545 1.00 92.94 85 ASN A O 1
ATOM 674 N N . ARG A 1 86 ? 8.035 -3.386 2.134 1.00 91.88 86 ARG A N 1
ATOM 675 C CA . ARG A 1 86 ? 8.444 -3.628 3.531 1.00 91.88 86 ARG A CA 1
ATOM 676 C C . ARG A 1 86 ? 7.918 -2.572 4.517 1.00 91.88 86 ARG A C 1
ATOM 678 O O . ARG A 1 86 ? 7.301 -2.981 5.499 1.00 91.88 86 ARG A O 1
ATOM 685 N N . PRO A 1 87 ? 8.135 -1.258 4.310 1.00 92.75 87 PRO A N 1
ATOM 686 C CA . PRO A 1 87 ? 7.604 -0.238 5.212 1.00 92.75 87 PRO A CA 1
ATOM 687 C C . PRO A 1 87 ? 6.077 -0.191 5.163 1.00 92.75 87 PRO A C 1
ATOM 689 O O . PRO A 1 87 ? 5.449 -0.182 6.215 1.00 92.75 87 PRO A O 1
ATOM 692 N N . PHE A 1 88 ? 5.489 -0.280 3.964 1.00 94.12 88 PHE A N 1
ATOM 693 C CA . PHE A 1 88 ? 4.038 -0.317 3.789 1.00 94.12 88 PHE A CA 1
ATOM 694 C C . PHE A 1 88 ? 3.382 -1.441 4.598 1.00 94.12 88 PHE A C 1
ATOM 696 O O . PHE A 1 88 ? 2.426 -1.193 5.320 1.00 94.12 88 PHE A O 1
ATOM 703 N N . ALA A 1 89 ? 3.902 -2.666 4.513 1.00 93.94 89 ALA A N 1
ATOM 704 C CA . ALA A 1 89 ? 3.322 -3.804 5.218 1.00 93.94 89 ALA A CA 1
ATOM 705 C C . ALA A 1 89 ? 3.440 -3.690 6.735 1.00 93.94 89 ALA A C 1
ATOM 707 O O . ALA A 1 89 ? 2.563 -4.159 7.450 1.00 93.94 89 ALA A O 1
ATOM 708 N N . ARG A 1 90 ? 4.516 -3.069 7.226 1.00 95.38 90 ARG A N 1
ATOM 709 C CA . ARG A 1 90 ? 4.686 -2.810 8.654 1.00 95.38 90 ARG A CA 1
ATOM 710 C C . ARG A 1 90 ? 3.665 -1.793 9.150 1.00 95.38 90 ARG A C 1
ATOM 712 O O . ARG A 1 90 ? 2.946 -2.083 10.092 1.00 95.38 90 ARG A O 1
ATOM 719 N N . GLU A 1 91 ? 3.563 -0.654 8.475 1.00 95.00 91 GLU A N 1
ATOM 720 C CA . GLU A 1 91 ? 2.622 0.406 8.845 1.00 95.00 91 GLU A CA 1
ATOM 721 C C . GLU A 1 91 ? 1.163 -0.051 8.708 1.00 95.00 91 GLU A C 1
ATOM 723 O O . GLU A 1 91 ? 0.333 0.228 9.568 1.00 95.00 91 GLU A O 1
ATOM 728 N N . ALA A 1 92 ? 0.858 -0.832 7.670 1.00 94.69 92 ALA A N 1
ATOM 729 C CA . ALA A 1 92 ? -0.442 -1.461 7.500 1.00 94.69 92 ALA A CA 1
ATOM 730 C C . ALA A 1 92 ? -0.753 -2.442 8.636 1.00 94.69 92 ALA A C 1
ATOM 732 O O . ALA A 1 92 ? -1.829 -2.372 9.215 1.00 94.69 92 ALA A O 1
ATOM 733 N N . ALA A 1 93 ? 0.177 -3.334 8.980 1.00 94.94 93 ALA A N 1
ATOM 734 C CA . ALA A 1 93 ? -0.016 -4.283 10.073 1.00 94.94 93 ALA A CA 1
ATOM 735 C C . ALA A 1 93 ? -0.233 -3.574 11.421 1.00 94.94 93 ALA A C 1
ATOM 737 O O . ALA A 1 93 ? -1.120 -3.965 12.178 1.00 94.94 93 ALA A O 1
ATOM 738 N N . ASP A 1 94 ? 0.506 -2.490 11.676 1.00 94.75 94 ASP A N 1
ATOM 739 C CA . ASP A 1 94 ? 0.343 -1.663 12.874 1.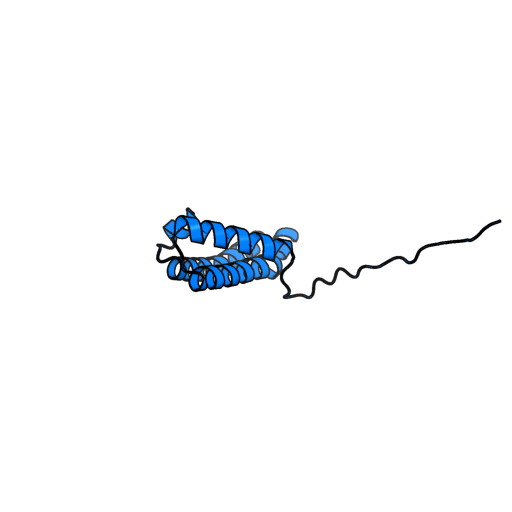00 94.75 94 ASP A CA 1
ATOM 740 C C . ASP A 1 94 ? -1.051 -0.996 12.909 1.00 94.75 94 ASP A C 1
ATOM 742 O O . ASP A 1 94 ? -1.729 -1.044 13.935 1.00 94.75 94 ASP A O 1
ATOM 746 N N . LEU A 1 95 ? -1.526 -0.442 11.783 1.00 93.94 95 LEU A N 1
ATOM 747 C CA . LEU A 1 95 ? -2.874 0.145 11.665 1.00 93.94 95 LEU A CA 1
ATOM 748 C C . LEU A 1 95 ? -3.995 -0.883 11.854 1.00 93.94 95 LEU A C 1
ATOM 750 O O . LEU A 1 95 ? -5.041 -0.564 12.417 1.00 93.94 95 LEU A O 1
ATOM 754 N N . LEU A 1 96 ? -3.787 -2.104 11.363 1.00 92.94 96 LEU A N 1
ATOM 755 C CA . LEU A 1 96 ? -4.759 -3.195 11.435 1.00 92.94 96 LEU A CA 1
ATOM 756 C C . LEU A 1 96 ? -4.654 -4.004 12.737 1.00 92.94 96 LEU A C 1
ATOM 758 O O . LEU A 1 96 ? -5.434 -4.933 12.938 1.00 92.94 96 LEU A O 1
ATOM 762 N N . ASN A 1 97 ? -3.698 -3.666 13.610 1.00 93.06 97 ASN A N 1
ATOM 763 C CA . ASN A 1 97 ? -3.371 -4.405 14.828 1.00 93.06 97 ASN A CA 1
ATOM 764 C C . ASN A 1 97 ? -3.191 -5.918 14.574 1.00 93.06 97 ASN A C 1
ATOM 766 O O . ASN A 1 97 ? -3.742 -6.763 15.284 1.00 93.06 97 ASN A O 1
ATOM 770 N N . CYS A 1 98 ? -2.436 -6.264 13.529 1.00 92.81 98 CYS A N 1
ATOM 771 C CA . CYS A 1 98 ? -2.146 -7.643 13.139 1.00 92.81 98 CYS A CA 1
ATOM 772 C C . CYS A 1 98 ? -0.643 -7.854 12.900 1.00 92.81 98 CYS A C 1
ATOM 774 O O . CYS A 1 98 ? 0.153 -6.918 12.970 1.00 92.81 98 CYS A O 1
ATOM 776 N N . SER A 1 99 ? -0.208 -9.094 12.653 1.00 94.88 99 SER A N 1
ATOM 777 C CA . SER A 1 99 ? 1.187 -9.321 12.263 1.00 94.88 99 SER A CA 1
ATOM 778 C C . SER A 1 99 ? 1.405 -8.981 10.784 1.00 94.88 99 SER A C 1
ATOM 780 O O . SER A 1 99 ? 0.505 -9.127 9.961 1.00 94.88 99 SER A O 1
ATOM 782 N N . VAL A 1 100 ? 2.635 -8.616 10.400 1.00 93.06 100 VAL A N 1
ATOM 783 C CA . VAL A 1 100 ? 3.002 -8.424 8.978 1.00 93.06 100 VAL A CA 1
ATOM 784 C C . VAL A 1 100 ? 2.701 -9.675 8.146 1.00 93.06 100 VAL A C 1
ATOM 786 O O . VAL A 1 100 ? 2.350 -9.573 6.974 1.00 93.06 100 VAL A O 1
ATOM 789 N N . LYS A 1 101 ? 2.828 -10.864 8.744 1.00 93.50 101 LYS A N 1
ATOM 790 C CA . LYS A 1 101 ? 2.471 -12.123 8.088 1.00 93.50 101 LYS A CA 1
ATOM 791 C C . LYS A 1 101 ? 0.966 -12.190 7.823 1.00 93.50 101 LYS A C 1
ATOM 793 O O . LYS A 1 101 ? 0.589 -12.512 6.702 1.00 93.50 101 LYS A O 1
ATOM 798 N N . ASP A 1 102 ? 0.151 -11.861 8.822 1.00 90.38 102 ASP A N 1
ATOM 799 C CA . ASP A 1 102 ? -1.310 -11.901 8.711 1.00 90.38 102 ASP A CA 1
ATOM 800 C C . ASP A 1 102 ? -1.817 -10.862 7.706 1.00 90.38 102 ASP A C 1
ATOM 802 O O . ASP A 1 102 ? -2.704 -11.159 6.909 1.00 90.38 102 ASP A O 1
ATOM 806 N N . PHE A 1 103 ? -1.184 -9.685 7.670 1.00 91.31 103 PHE A N 1
ATOM 807 C CA . PHE A 1 103 ? -1.438 -8.656 6.666 1.00 91.31 103 PHE A CA 1
ATOM 808 C C . PHE A 1 103 ? -1.226 -9.158 5.229 1.00 91.31 103 PHE A C 1
ATOM 810 O O . PHE A 1 103 ? -2.017 -8.842 4.348 1.00 91.31 103 PHE A O 1
ATOM 817 N N . TRP A 1 104 ? -0.176 -9.942 4.967 1.00 88.75 104 TRP A N 1
ATOM 818 C CA . TRP A 1 104 ? 0.077 -10.476 3.622 1.00 88.75 104 TRP A CA 1
ATOM 819 C C . TRP A 1 104 ? -0.848 -11.629 3.221 1.00 88.75 104 TRP A C 1
ATOM 821 O O . TRP A 1 104 ? -0.902 -11.973 2.042 1.00 88.75 104 TRP A O 1
ATOM 831 N N . SER A 1 105 ? -1.523 -12.250 4.187 1.00 86.38 105 SER A N 1
ATOM 832 C CA . SER A 1 105 ? -2.481 -13.340 3.964 1.00 86.38 105 SER A CA 1
ATOM 833 C C . SER A 1 105 ? -3.942 -12.892 3.914 1.00 86.38 105 SER A C 1
ATOM 835 O O . SER A 1 105 ? -4.815 -13.736 3.722 1.00 86.38 105 SER A O 1
ATOM 837 N N . PHE A 1 106 ? -4.184 -11.600 4.128 1.00 80.88 106 PHE A N 1
ATOM 838 C CA . PHE A 1 106 ? -5.474 -10.943 3.963 1.00 80.88 106 PHE A CA 1
ATOM 839 C C . PHE A 1 106 ? -5.783 -10.702 2.478 1.00 80.88 106 PHE A C 1
ATOM 841 O O . PHE A 1 106 ? -4.890 -10.211 1.746 1.00 80.88 106 PHE A O 1
#

Sequence (106 aa):
MRSLALTIILFFSGLAYAGEPTKLDLLRSDYYADQAQEQFGLTKEARDAFKQLKLGNMMAYREVIAPLKKEGKDDEAAIESQKLNRPFAREAADLLNCSVKDFWSF

Radius of gyration: 19.41 Å; chains: 1; bounding box: 40×35×65 Å